Protein AF-A0A957MG42-F1 (afdb_monomer_lite)

Radius of gyration: 19.69 Å; chains: 1; bounding box: 49×53×46 Å

Structure (mmCIF, N/CA/C/O backbone):
data_AF-A0A957MG42-F1
#
_entry.id   AF-A0A957MG42-F1
#
loop_
_atom_site.group_PDB
_atom_site.id
_atom_site.type_symbol
_atom_site.label_atom_id
_atom_site.label_alt_id
_atom_site.label_comp_id
_atom_site.label_asym_id
_atom_site.label_entity_id
_atom_site.label_seq_id
_atom_site.pdbx_PDB_ins_code
_atom_site.Cartn_x
_atom_site.Cartn_y
_atom_site.Cartn_z
_atom_site.occupancy
_atom_site.B_iso_or_equiv
_atom_site.auth_seq_id
_atom_site.auth_comp_id
_atom_site.auth_asym_id
_atom_site.auth_atom_id
_atom_site.pdbx_PDB_model_num
ATOM 1 N N . MET A 1 1 ? -6.444 -13.506 5.941 1.00 91.12 1 MET A N 1
ATOM 2 C CA . MET A 1 1 ? -6.072 -12.390 6.843 1.00 91.12 1 MET A CA 1
ATOM 3 C C . MET A 1 1 ? -6.955 -11.175 6.599 1.00 91.12 1 MET A C 1
ATOM 5 O O . MET A 1 1 ? -7.732 -10.869 7.483 1.00 91.12 1 MET A O 1
ATOM 9 N N . LEU A 1 2 ? -6.914 -10.535 5.421 1.00 96.94 2 LEU A N 1
ATOM 10 C CA . LEU A 1 2 ? -7.717 -9.327 5.148 1.00 96.94 2 LEU A CA 1
ATOM 11 C C . LEU A 1 2 ? -9.227 -9.529 5.368 1.00 96.94 2 LEU A C 1
ATOM 13 O O . LEU A 1 2 ? -9.881 -8.689 5.972 1.00 96.94 2 LEU A O 1
ATOM 17 N N . GLU A 1 3 ? -9.773 -10.674 4.955 1.00 97.75 3 GLU A N 1
ATOM 18 C CA . GLU A 1 3 ? -11.179 -11.019 5.222 1.00 97.75 3 GLU A CA 1
ATOM 19 C C . GLU A 1 3 ? -11.508 -11.062 6.719 1.00 97.75 3 GLU A C 1
ATOM 21 O O . GLU A 1 3 ? -12.606 -10.681 7.111 1.00 97.75 3 GLU A O 1
ATOM 26 N N . ALA A 1 4 ? -10.562 -11.489 7.562 1.00 97.50 4 ALA A N 1
ATOM 27 C CA . ALA A 1 4 ? -10.762 -11.539 9.005 1.00 97.50 4 ALA A CA 1
ATOM 28 C C . ALA A 1 4 ? -10.854 -10.127 9.592 1.00 97.50 4 ALA A C 1
ATOM 30 O O . ALA A 1 4 ? -11.779 -9.870 10.351 1.00 97.50 4 ALA A O 1
ATOM 31 N N . PHE 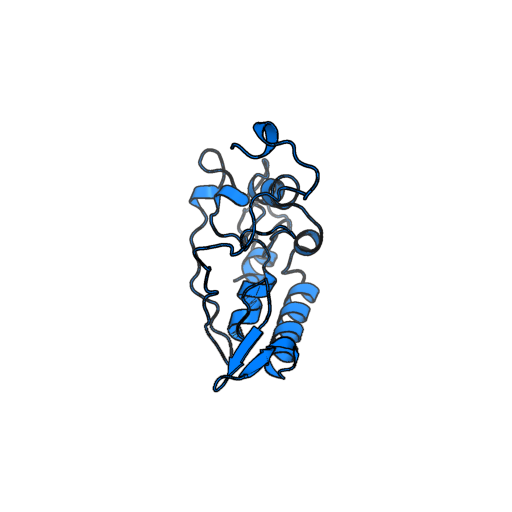A 1 5 ? -9.989 -9.195 9.167 1.00 97.88 5 PHE A N 1
ATOM 32 C CA . PHE A 1 5 ? -10.117 -7.789 9.565 1.00 97.88 5 PHE A CA 1
ATOM 33 C C . PHE A 1 5 ? -11.484 -7.218 9.193 1.00 97.88 5 PHE A C 1
ATOM 35 O O . PHE A 1 5 ? -12.094 -6.541 10.000 1.00 97.88 5 PHE A O 1
ATOM 42 N N . LYS A 1 6 ? -12.005 -7.562 8.011 1.00 97.50 6 LYS A N 1
ATOM 43 C CA . LYS A 1 6 ? -13.316 -7.082 7.558 1.00 97.50 6 LYS A CA 1
ATOM 44 C C . LYS A 1 6 ? -14.507 -7.665 8.333 1.00 97.50 6 LYS A C 1
ATOM 46 O O . LYS A 1 6 ? -15.573 -7.061 8.335 1.00 97.50 6 LYS A O 1
ATOM 51 N N . THR A 1 7 ? -14.393 -8.886 8.859 1.00 97.56 7 THR A N 1
ATOM 52 C CA . THR A 1 7 ? -15.571 -9.681 9.271 1.00 97.56 7 THR A CA 1
ATOM 53 C C . THR A 1 7 ? -15.577 -10.121 10.728 1.00 97.56 7 THR A C 1
ATOM 55 O O . THR A 1 7 ? -16.596 -10.639 11.180 1.00 97.56 7 THR A O 1
ATOM 58 N N . GLN A 1 8 ? -14.471 -9.955 11.454 1.00 98.06 8 GLN A N 1
ATOM 59 C CA . GLN A 1 8 ? -14.315 -10.494 12.808 1.00 98.06 8 GLN A CA 1
ATOM 60 C C . GLN A 1 8 ? -14.222 -9.426 13.901 1.00 98.06 8 GLN A C 1
ATOM 62 O O . GLN A 1 8 ? -13.948 -9.806 15.034 1.00 98.06 8 GLN A O 1
ATOM 67 N N . ASP A 1 9 ? -14.461 -8.147 13.583 1.00 97.88 9 ASP A N 1
ATOM 68 C CA . ASP A 1 9 ? -14.450 -7.040 14.558 1.00 97.88 9 ASP A CA 1
ATOM 69 C C . ASP A 1 9 ? -13.188 -7.067 15.452 1.00 97.88 9 ASP A C 1
ATOM 71 O O . ASP A 1 9 ? -13.275 -7.210 16.675 1.00 97.88 9 ASP A O 1
ATOM 75 N N . PRO A 1 10 ? -11.970 -7.050 14.866 1.00 96.75 10 PRO A N 1
ATOM 76 C CA . PRO A 1 10 ? -10.729 -7.093 15.638 1.00 96.75 10 PRO A CA 1
ATOM 77 C C . PRO A 1 10 ? -10.587 -5.929 16.628 1.00 96.75 10 PRO A C 1
ATOM 79 O O . PRO A 1 10 ? -9.867 -6.084 17.616 1.00 96.75 10 PRO A O 1
ATOM 82 N N . ASN A 1 11 ? -11.235 -4.783 16.380 1.00 97.19 11 ASN A N 1
ATOM 83 C CA . ASN A 1 11 ? -11.199 -3.645 17.298 1.00 97.19 11 ASN A CA 1
ATOM 84 C C . ASN A 1 11 ? -12.232 -3.763 18.444 1.00 97.19 11 ASN A C 1
ATOM 86 O O . ASN A 1 11 ? -12.095 -3.081 19.463 1.00 97.19 11 ASN A O 1
ATOM 90 N N . GLY A 1 12 ? -13.203 -4.675 18.323 1.00 97.88 12 GLY A N 1
ATOM 91 C CA . GLY A 1 12 ? -14.142 -5.070 19.370 1.00 97.88 12 GLY A CA 1
ATOM 92 C C . GLY A 1 12 ? -15.254 -4.059 19.642 1.00 97.88 12 GLY A C 1
ATOM 93 O O . GLY A 1 12 ? -15.827 -4.071 20.738 1.00 97.88 12 GLY A O 1
ATOM 94 N N . ASN A 1 13 ? -15.536 -3.153 18.703 1.00 97.50 13 ASN A N 1
ATOM 95 C CA . ASN A 1 13 ? -16.520 -2.087 18.881 1.00 97.50 13 ASN A CA 1
ATOM 96 C C . ASN A 1 13 ? -17.927 -2.458 18.366 1.00 97.50 13 ASN A C 1
ATOM 98 O O . ASN A 1 13 ? -18.877 -1.691 18.561 1.00 97.50 13 ASN A O 1
ATOM 102 N N . GLY A 1 14 ? -18.085 -3.636 17.752 1.00 97.38 14 GLY A N 1
ATOM 103 C CA . GLY A 1 14 ? -19.350 -4.148 17.227 1.00 97.38 14 GLY A CA 1
ATOM 104 C C . GLY A 1 14 ? -19.817 -3.498 15.920 1.00 97.38 14 GLY A C 1
ATOM 105 O O . GLY A 1 14 ? -20.966 -3.709 15.517 1.00 97.38 14 GLY A O 1
ATOM 106 N N . GLN A 1 15 ? -18.973 -2.700 15.268 1.00 97.44 15 GLN A N 1
ATOM 107 C CA . GLN A 1 15 ? -19.214 -2.069 13.972 1.00 97.44 15 GLN A CA 1
ATOM 108 C C . GLN A 1 15 ? -18.331 -2.725 12.906 1.00 97.44 15 GLN A C 1
ATOM 110 O O . GLN A 1 15 ? -17.323 -3.342 13.206 1.00 97.44 15 GLN A O 1
ATOM 115 N N . ALA A 1 16 ? -18.735 -2.618 11.641 1.00 97.19 16 ALA A N 1
ATOM 116 C CA . ALA A 1 16 ? -17.915 -3.053 10.511 1.00 97.19 16 ALA A CA 1
ATOM 117 C C . ALA A 1 16 ? -17.185 -1.836 9.923 1.00 97.19 16 ALA A C 1
ATOM 119 O O . ALA A 1 16 ? -17.512 -1.389 8.818 1.00 97.19 16 ALA A O 1
ATOM 120 N N . ASP A 1 17 ? -16.285 -1.245 10.707 1.00 97.75 17 ASP A N 1
ATOM 121 C CA . ASP A 1 17 ? -15.554 -0.013 10.383 1.00 97.75 17 ASP A CA 1
ATOM 122 C C . ASP A 1 17 ? -14.077 -0.248 10.028 1.00 97.75 17 ASP A C 1
ATOM 124 O O . ASP A 1 17 ? -13.370 0.693 9.653 1.00 97.75 17 ASP A O 1
ATOM 128 N N . GLU A 1 18 ? -13.620 -1.500 10.063 1.00 98.44 18 GLU A N 1
ATOM 129 C CA . GLU A 1 18 ? -12.259 -1.856 9.701 1.00 98.44 18 GLU A CA 1
ATOM 130 C C . GLU A 1 18 ? -11.939 -1.583 8.231 1.00 98.44 18 GLU A C 1
ATOM 132 O O . GLU A 1 18 ? -12.705 -1.865 7.303 1.00 98.44 18 GLU A O 1
ATOM 137 N N . VAL A 1 19 ? -10.709 -1.119 8.024 1.00 98.62 19 VAL A N 1
ATOM 138 C CA . VAL A 1 19 ? -10.072 -0.913 6.729 1.00 98.62 19 VAL A CA 1
ATOM 139 C C . VAL A 1 19 ? -9.005 -2.000 6.553 1.00 98.62 19 VAL A C 1
ATOM 141 O O . VAL A 1 19 ? -7.901 -1.861 7.086 1.00 98.62 19 VAL A O 1
ATOM 144 N N . PRO A 1 20 ? -9.283 -3.102 5.822 1.00 98.56 20 PRO A N 1
ATOM 145 C CA . PRO A 1 20 ? -8.398 -4.266 5.845 1.00 98.56 20 PRO A CA 1
ATOM 146 C C . PRO A 1 20 ? -7.016 -4.005 5.243 1.00 98.56 20 PRO A C 1
ATOM 148 O O . PRO A 1 20 ? -6.022 -4.443 5.814 1.00 98.56 20 PRO A O 1
ATOM 151 N N . LEU A 1 21 ? -6.943 -3.300 4.109 1.00 98.56 21 LEU A N 1
ATOM 152 C CA . LEU A 1 21 ? -5.696 -2.884 3.468 1.00 98.56 21 LEU A CA 1
ATOM 153 C C . LEU A 1 21 ? -5.829 -1.464 2.915 1.00 98.56 21 LEU A C 1
ATOM 155 O O . LEU A 1 21 ? -6.715 -1.202 2.103 1.00 98.56 21 LEU A O 1
ATOM 159 N N . SER A 1 22 ? -4.915 -0.571 3.293 1.00 98.12 22 SER A N 1
ATOM 160 C CA . SER A 1 22 ? -4.825 0.781 2.727 1.00 98.12 22 SER A CA 1
ATOM 161 C C . SER A 1 22 ? -3.381 1.182 2.396 1.00 98.12 22 SER A C 1
ATOM 163 O O . SER A 1 22 ? -2.415 0.462 2.669 1.00 98.12 22 SER A O 1
ATOM 165 N N . GLY A 1 23 ? -3.257 2.331 1.743 1.00 97.00 23 GLY A N 1
ATOM 166 C CA . GLY A 1 23 ? -2.022 2.946 1.290 1.00 97.00 23 GLY A CA 1
ATOM 167 C C . GLY A 1 23 ? -2.274 4.369 0.799 1.00 97.00 23 GLY A C 1
ATOM 168 O O . GLY A 1 23 ? -3.266 5.002 1.163 1.00 97.00 23 GLY A O 1
ATOM 169 N N . SER A 1 24 ? -1.391 4.883 -0.051 1.00 95.81 24 SER A N 1
ATOM 170 C CA . SER A 1 24 ? -1.561 6.197 -0.679 1.00 95.81 24 SER A CA 1
ATOM 171 C C . SER A 1 24 ? -0.944 6.233 -2.077 1.00 95.81 24 SER A C 1
ATOM 173 O O . SER A 1 24 ? -0.262 5.292 -2.487 1.00 95.81 24 SER A O 1
ATOM 175 N N . ILE A 1 25 ? -1.162 7.328 -2.805 1.00 93.81 25 ILE A N 1
ATOM 176 C CA . ILE A 1 25 ? -0.622 7.511 -4.163 1.00 93.81 25 ILE A CA 1
ATOM 177 C C . ILE A 1 25 ? 0.834 7.987 -4.188 1.00 93.81 25 ILE A C 1
ATOM 179 O O . ILE A 1 25 ? 1.441 8.051 -5.260 1.00 93.81 25 ILE A O 1
ATOM 183 N N . GLU A 1 26 ? 1.386 8.345 -3.030 1.00 90.44 26 GLU A N 1
ATOM 184 C CA . GLU A 1 26 ? 2.718 8.928 -2.930 1.00 90.44 26 GLU A CA 1
ATOM 185 C C . GLU A 1 26 ? 3.824 7.928 -3.278 1.00 90.44 26 GLU A C 1
ATOM 187 O O . GLU A 1 26 ? 3.635 6.713 -3.382 1.00 90.44 26 GLU A O 1
ATOM 192 N N . GLU A 1 27 ? 5.018 8.473 -3.485 1.00 76.88 27 GLU A N 1
ATOM 193 C CA . GLU A 1 27 ? 6.243 7.683 -3.532 1.00 76.88 27 GLU A CA 1
ATOM 194 C C . GLU A 1 27 ? 6.544 7.151 -2.103 1.00 76.88 27 GLU A C 1
ATOM 196 O O . GLU A 1 27 ? 5.747 7.364 -1.204 1.00 76.88 27 GLU A O 1
ATOM 201 N N . TYR A 1 28 ? 7.625 6.404 -1.846 1.00 72.00 28 TYR A N 1
ATOM 202 C CA . TYR A 1 28 ? 7.922 5.734 -0.542 1.00 72.00 28 TYR A CA 1
ATOM 203 C C . TYR A 1 28 ? 7.332 4.324 -0.315 1.00 72.00 28 TYR A C 1
ATOM 205 O O . TYR A 1 28 ? 7.329 3.830 0.815 1.00 72.00 28 TYR A O 1
ATOM 213 N N . GLY A 1 29 ? 6.890 3.624 -1.368 1.00 80.81 29 GLY A N 1
ATOM 214 C CA . GLY A 1 29 ? 6.442 2.224 -1.247 1.00 80.81 29 GLY A CA 1
ATOM 215 C C . GLY A 1 29 ? 5.126 2.070 -0.480 1.00 80.81 29 GLY A C 1
ATOM 216 O O . GLY A 1 29 ? 4.868 1.037 0.130 1.00 80.81 29 GLY A O 1
ATOM 217 N N . VAL A 1 30 ? 4.309 3.122 -0.497 1.00 90.75 30 VAL A N 1
ATOM 218 C CA . VAL A 1 30 ? 3.004 3.212 0.173 1.00 90.75 30 VAL A CA 1
ATOM 219 C C . VAL A 1 30 ? 1.840 2.797 -0.728 1.00 90.75 30 VAL A C 1
ATOM 221 O O . VAL A 1 30 ? 0.686 2.827 -0.309 1.00 90.75 30 VAL A O 1
ATOM 224 N N . ARG A 1 31 ? 2.128 2.390 -1.969 1.00 92.88 31 ARG A N 1
ATOM 225 C CA . ARG A 1 31 ? 1.147 1.844 -2.907 1.00 92.88 31 ARG A CA 1
ATOM 226 C C . ARG A 1 31 ? 0.997 0.335 -2.672 1.00 92.88 31 ARG A C 1
ATOM 228 O O . ARG A 1 31 ? 1.955 -0.410 -2.894 1.00 92.88 31 ARG A O 1
ATOM 235 N N . PRO A 1 32 ? -0.193 -0.159 -2.283 1.00 94.06 32 PRO A N 1
ATOM 236 C CA . PRO A 1 32 ? -0.376 -1.569 -1.925 1.00 94.06 32 PRO A CA 1
ATOM 237 C C . PRO A 1 32 ? -0.239 -2.511 -3.127 1.00 94.06 32 PRO A C 1
ATOM 239 O O . PRO A 1 32 ? 0.098 -3.684 -2.968 1.00 94.06 32 PRO A O 1
ATOM 242 N N . LEU A 1 33 ? -0.462 -1.999 -4.342 1.00 93.31 33 LEU A N 1
ATOM 243 C CA . LEU A 1 33 ? -0.465 -2.789 -5.572 1.00 93.31 33 LEU A CA 1
ATOM 244 C C . LEU A 1 33 ? 0.864 -3.494 -5.804 1.00 93.31 33 LEU A C 1
ATOM 246 O O . LEU A 1 33 ? 0.865 -4.669 -6.144 1.00 93.31 33 LEU A O 1
ATOM 250 N N . SER A 1 34 ? 1.988 -2.818 -5.584 1.00 91.81 34 SER A N 1
ATOM 251 C CA . SER A 1 34 ? 3.295 -3.411 -5.860 1.00 91.81 34 SER A CA 1
ATOM 252 C C . SER A 1 34 ? 3.602 -4.592 -4.944 1.00 91.81 34 SER A C 1
ATOM 254 O O . SER A 1 34 ? 4.121 -5.601 -5.415 1.00 91.81 34 SER A O 1
ATOM 256 N N . PHE A 1 35 ? 3.200 -4.535 -3.672 1.00 93.81 35 PHE A N 1
ATOM 257 C CA . PHE A 1 35 ? 3.309 -5.683 -2.769 1.00 93.81 35 PHE A CA 1
ATOM 258 C C . PHE A 1 35 ? 2.465 -6.873 -3.254 1.00 93.81 35 PHE A C 1
ATOM 260 O O . PHE A 1 35 ? 2.956 -7.998 -3.296 1.00 93.81 35 PHE A O 1
ATOM 267 N N . LEU A 1 36 ? 1.220 -6.624 -3.675 1.00 95.31 36 LEU A N 1
ATOM 268 C CA . LEU A 1 36 ? 0.309 -7.670 -4.155 1.00 95.31 36 LEU A CA 1
ATOM 269 C C . LEU A 1 36 ? 0.766 -8.274 -5.492 1.00 95.31 36 LEU A C 1
ATOM 271 O O . LEU A 1 36 ? 0.759 -9.493 -5.660 1.00 95.31 36 LEU A O 1
ATOM 275 N N . MET A 1 37 ? 1.208 -7.433 -6.429 1.00 95.62 37 MET A N 1
ATOM 276 C CA . MET A 1 37 ? 1.684 -7.861 -7.746 1.00 95.62 37 MET A CA 1
ATOM 277 C C . MET A 1 37 ? 2.918 -8.757 -7.650 1.00 95.62 37 MET A C 1
ATOM 279 O O . MET A 1 37 ? 3.040 -9.684 -8.445 1.00 95.62 37 MET A O 1
ATOM 283 N N . ASN A 1 38 ? 3.780 -8.552 -6.649 1.00 94.75 38 ASN A N 1
ATOM 284 C CA . ASN A 1 38 ? 5.006 -9.332 -6.454 1.00 94.75 38 ASN A CA 1
ATOM 285 C C . ASN A 1 38 ? 4.796 -10.826 -6.133 1.00 94.75 38 ASN A C 1
ATOM 287 O O . ASN A 1 38 ? 5.761 -11.591 -6.204 1.00 94.75 38 ASN A O 1
ATOM 291 N N . GLY A 1 39 ? 3.563 -11.262 -5.847 1.00 95.25 39 GLY A N 1
ATOM 292 C CA . GLY A 1 39 ? 3.202 -12.687 -5.817 1.00 95.25 39 GLY A CA 1
ATOM 293 C C . GLY A 1 39 ? 3.016 -13.319 -7.211 1.00 95.25 39 GLY A C 1
ATOM 294 O O . GLY A 1 39 ? 2.994 -14.542 -7.353 1.00 95.25 39 GLY A O 1
ATOM 295 N N . PHE A 1 40 ? 2.896 -12.498 -8.255 1.00 96.12 40 PHE A N 1
ATOM 296 C CA . PHE A 1 40 ? 2.599 -12.922 -9.626 1.00 96.12 40 PHE A CA 1
ATOM 297 C C . PHE A 1 40 ? 3.717 -12.543 -10.600 1.00 96.12 40 PHE A C 1
ATOM 299 O O . PHE A 1 40 ? 4.197 -13.390 -11.346 1.00 96.12 40 PHE A O 1
ATOM 306 N N . ALA A 1 41 ? 4.146 -11.282 -10.581 1.00 94.19 41 ALA A N 1
ATOM 307 C CA . ALA A 1 41 ? 5.196 -10.741 -11.434 1.00 94.19 41 ALA A CA 1
ATOM 308 C C . ALA A 1 41 ? 5.973 -9.653 -10.684 1.00 94.19 41 ALA A C 1
ATOM 310 O O . ALA A 1 41 ? 5.413 -8.935 -9.858 1.00 94.19 41 ALA A O 1
ATOM 311 N N . TYR A 1 42 ? 7.265 -9.512 -10.979 1.00 92.94 42 TYR A N 1
ATOM 312 C CA . TYR A 1 42 ? 8.103 -8.513 -10.316 1.00 92.94 42 TYR A CA 1
ATOM 313 C C . TYR A 1 42 ? 7.544 -7.093 -10.509 1.00 92.94 42 TYR A C 1
ATOM 315 O O . TYR A 1 42 ? 7.364 -6.645 -11.638 1.00 92.94 42 TYR A O 1
ATOM 323 N N . SER A 1 43 ? 7.297 -6.377 -9.413 1.00 91.81 43 SER A N 1
ATOM 324 C CA . SER A 1 43 ? 6.822 -4.993 -9.406 1.00 91.81 43 SER A CA 1
ATOM 325 C C . SER A 1 43 ? 7.721 -4.132 -8.523 1.00 91.81 43 SER A C 1
ATOM 327 O O . SER A 1 43 ? 7.854 -4.355 -7.315 1.00 91.81 43 SER A O 1
ATOM 329 N N . ASP A 1 44 ? 8.336 -3.121 -9.131 1.00 88.44 44 ASP A N 1
ATOM 330 C CA . ASP A 1 44 ? 9.218 -2.154 -8.469 1.00 88.44 44 ASP A CA 1
ATOM 331 C C . ASP A 1 44 ? 8.505 -0.849 -8.089 1.00 88.44 44 ASP A C 1
ATOM 333 O O . ASP A 1 44 ? 9.152 0.072 -7.592 1.00 88.44 44 ASP A O 1
ATOM 337 N N . ASP A 1 45 ? 7.192 -0.767 -8.333 1.00 87.25 45 ASP A N 1
ATOM 338 C CA . ASP A 1 45 ? 6.360 0.412 -8.074 1.00 87.25 45 ASP A CA 1
ATOM 339 C C . ASP A 1 45 ? 6.776 1.674 -8.851 1.00 87.25 45 ASP A C 1
ATOM 341 O O . ASP A 1 45 ? 6.407 2.791 -8.479 1.00 87.25 45 ASP A O 1
ATOM 345 N N . ARG A 1 46 ? 7.603 1.521 -9.895 1.00 85.44 46 ARG A N 1
ATOM 346 C CA . ARG A 1 46 ? 8.256 2.645 -10.581 1.00 85.44 46 ARG A CA 1
ATOM 347 C C . ARG A 1 46 ? 8.287 2.471 -12.088 1.00 85.44 46 ARG A C 1
ATOM 349 O O . ARG A 1 46 ? 7.698 3.270 -12.808 1.00 85.44 46 ARG A O 1
ATOM 356 N N . THR A 1 47 ? 9.026 1.474 -12.568 1.00 88.44 47 THR A N 1
ATOM 357 C CA . THR A 1 47 ? 9.340 1.327 -13.994 1.00 88.44 47 THR A CA 1
ATOM 358 C C . THR A 1 47 ? 8.622 0.148 -14.626 1.00 88.44 47 THR A C 1
ATOM 360 O O . THR A 1 47 ? 8.329 0.191 -15.819 1.00 88.44 47 THR A O 1
ATOM 363 N N . TYR A 1 48 ? 8.333 -0.897 -13.843 1.00 90.94 48 TYR A N 1
ATOM 364 C CA . TYR A 1 48 ? 7.792 -2.163 -14.339 1.00 90.94 48 TYR A CA 1
ATOM 365 C C . TYR A 1 48 ? 8.653 -2.772 -15.462 1.00 90.94 48 TYR A C 1
ATOM 367 O O . TYR A 1 48 ? 8.143 -3.434 -16.375 1.00 90.94 48 TYR A O 1
ATOM 375 N N . LEU A 1 49 ? 9.965 -2.517 -15.410 1.00 92.19 49 LEU A N 1
ATOM 376 C CA . LEU A 1 49 ? 10.954 -3.034 -16.347 1.00 92.19 49 LEU A CA 1
ATOM 377 C C . LEU A 1 49 ? 11.729 -4.195 -15.728 1.00 92.19 49 LEU A C 1
ATOM 379 O O . LEU A 1 49 ? 12.047 -4.200 -14.541 1.00 92.19 49 LEU A O 1
ATOM 383 N N . ILE A 1 50 ? 12.071 -5.158 -16.574 1.00 90.81 50 ILE A N 1
ATOM 384 C CA . ILE A 1 50 ? 12.932 -6.294 -16.248 1.00 90.81 50 ILE A CA 1
ATOM 385 C C . ILE A 1 50 ? 14.007 -6.444 -17.319 1.00 90.81 50 ILE A C 1
ATOM 387 O O . ILE A 1 50 ? 13.830 -6.038 -18.470 1.00 90.81 50 ILE A O 1
ATOM 391 N N . LEU A 1 51 ? 15.140 -7.026 -16.933 1.00 90.62 51 LEU A N 1
ATOM 392 C CA . LEU A 1 51 ? 16.228 -7.347 -17.845 1.00 90.62 51 LEU A CA 1
ATOM 393 C C . LEU A 1 51 ? 16.258 -8.858 -18.070 1.00 90.62 51 LEU A C 1
ATOM 395 O O . LEU A 1 51 ? 16.615 -9.609 -17.167 1.00 90.62 51 LEU A O 1
ATOM 399 N N . ASN A 1 52 ? 15.931 -9.280 -19.288 1.00 87.75 52 ASN A N 1
ATOM 400 C CA . ASN A 1 52 ? 15.944 -10.679 -19.705 1.00 87.75 52 ASN A CA 1
ATOM 401 C C . ASN A 1 52 ? 17.030 -10.860 -20.768 1.00 87.75 52 ASN A C 1
ATOM 403 O O . ASN A 1 52 ? 16.934 -10.288 -21.854 1.00 87.75 52 ASN A O 1
ATOM 407 N N . ASP A 1 53 ? 18.086 -11.611 -20.451 1.00 90.69 53 ASP A N 1
ATOM 408 C CA . ASP A 1 53 ? 19.191 -11.923 -21.374 1.00 90.69 53 ASP A CA 1
ATOM 409 C C . ASP A 1 53 ? 19.790 -10.688 -22.077 1.00 90.69 53 ASP A C 1
ATOM 411 O O . ASP A 1 53 ? 20.032 -10.667 -23.286 1.00 90.69 53 ASP A O 1
ATOM 415 N N . GLY A 1 54 ? 19.996 -9.609 -21.314 1.00 93.94 54 GLY A N 1
ATOM 416 C CA . GLY A 1 54 ? 20.553 -8.354 -21.826 1.00 93.94 54 GLY A CA 1
ATOM 417 C C . GLY A 1 54 ? 19.572 -7.499 -22.636 1.00 93.94 54 GLY A C 1
ATOM 418 O O . GLY A 1 54 ? 19.972 -6.470 -23.179 1.00 93.94 54 GLY A O 1
ATOM 419 N N . LYS A 1 55 ? 18.293 -7.885 -22.709 1.00 95.44 55 LYS A N 1
ATOM 420 C CA . LYS A 1 55 ? 17.223 -7.096 -23.327 1.00 95.44 55 LYS A CA 1
ATOM 421 C C . LYS A 1 55 ? 16.265 -6.574 -22.269 1.00 95.44 55 LYS A C 1
ATOM 423 O O . LYS A 1 55 ? 15.803 -7.317 -21.407 1.00 95.44 55 LYS A O 1
ATOM 428 N N . VAL A 1 56 ? 15.968 -5.283 -22.356 1.00 94.81 56 VAL A N 1
ATOM 429 C CA . VAL A 1 56 ? 14.933 -4.657 -21.534 1.00 94.81 56 VAL A CA 1
ATOM 430 C C . VAL A 1 56 ? 13.570 -5.122 -22.032 1.00 94.81 56 VAL A C 1
ATOM 432 O O . VAL A 1 56 ? 13.290 -5.080 -23.230 1.00 94.81 56 VAL A O 1
ATOM 435 N N . ASP A 1 57 ? 12.736 -5.552 -21.100 1.00 94.62 57 ASP A N 1
ATOM 436 C CA . ASP A 1 57 ? 11.348 -5.942 -21.311 1.00 94.62 57 ASP A CA 1
ATOM 437 C C . ASP A 1 57 ? 10.491 -5.333 -20.192 1.00 94.62 57 ASP A C 1
ATOM 439 O O . ASP A 1 57 ? 11.012 -4.770 -19.228 1.00 94.62 57 ASP A O 1
ATOM 443 N N . THR A 1 58 ? 9.172 -5.427 -20.310 1.00 94.88 58 THR A N 1
ATOM 444 C CA . THR A 1 58 ? 8.235 -4.968 -19.283 1.00 94.88 58 THR A CA 1
ATOM 445 C C . THR A 1 58 ? 7.435 -6.130 -18.724 1.00 94.88 58 THR A C 1
ATOM 447 O O . THR A 1 58 ? 6.992 -7.008 -19.462 1.00 94.88 58 THR A O 1
ATOM 450 N N . VAL A 1 59 ? 7.205 -6.125 -17.411 1.00 93.88 59 VAL A N 1
ATOM 451 C CA . VAL A 1 59 ? 6.310 -7.103 -16.776 1.00 93.88 59 VAL A CA 1
ATOM 452 C C . VAL A 1 59 ? 4.852 -6.878 -17.165 1.00 93.88 59 VAL A C 1
ATOM 454 O O . VAL A 1 59 ? 4.081 -7.828 -17.202 1.00 93.88 59 VAL A O 1
ATOM 457 N N . ALA A 1 60 ? 4.475 -5.653 -17.542 1.00 94.31 60 ALA A N 1
ATOM 458 C CA . ALA A 1 60 ? 3.089 -5.290 -17.832 1.00 94.31 60 ALA A CA 1
ATOM 459 C C . ALA A 1 60 ? 2.508 -5.984 -19.080 1.00 94.31 60 ALA A C 1
ATOM 461 O O . ALA A 1 60 ? 1.293 -5.995 -19.268 1.00 94.31 60 ALA A O 1
ATOM 462 N N . ASN A 1 61 ? 3.355 -6.567 -19.938 1.00 94.69 61 ASN A N 1
ATOM 463 C CA . ASN A 1 61 ? 2.932 -7.312 -21.129 1.00 94.69 61 ASN A CA 1
ATOM 464 C C . ASN A 1 61 ? 2.817 -8.834 -20.895 1.00 94.69 61 ASN A C 1
ATOM 466 O O . ASN A 1 61 ? 2.561 -9.575 -21.847 1.00 94.69 61 ASN A O 1
ATOM 470 N N . LYS A 1 62 ? 3.034 -9.305 -19.661 1.00 94.62 62 LYS A N 1
ATOM 471 C CA . LYS A 1 62 ? 3.079 -10.730 -19.320 1.00 94.62 62 LYS A CA 1
ATOM 472 C C . LYS A 1 62 ? 1.714 -11.253 -18.850 1.00 94.62 62 LYS A C 1
ATOM 474 O O . LYS A 1 62 ? 0.966 -10.500 -18.222 1.00 94.62 62 LYS A O 1
ATOM 479 N N . PRO A 1 63 ? 1.359 -12.521 -19.130 1.00 96.62 63 PRO A N 1
ATOM 480 C CA . PRO A 1 63 ? 0.125 -13.129 -18.622 1.00 96.62 63 PRO A CA 1
ATOM 481 C C . PRO A 1 63 ? -0.016 -13.035 -17.097 1.00 96.62 63 PRO A C 1
ATOM 483 O O . PRO A 1 63 ? -1.088 -12.700 -16.600 1.00 96.62 63 PRO A O 1
ATOM 486 N N . GLU A 1 64 ? 1.081 -13.222 -16.369 1.00 95.75 64 GLU A N 1
ATOM 487 C CA . GLU A 1 64 ? 1.149 -13.178 -14.908 1.00 95.75 64 GLU A CA 1
ATOM 488 C C . GLU A 1 64 ? 0.772 -11.791 -14.366 1.00 95.75 64 GLU A C 1
ATOM 490 O O . GLU A 1 64 ? 0.167 -11.669 -13.302 1.00 95.75 64 GLU A O 1
ATOM 495 N N . TRP A 1 65 ? 1.047 -10.725 -15.126 1.00 96.00 65 TRP A N 1
ATOM 496 C CA . TRP A 1 65 ? 0.601 -9.377 -14.772 1.00 96.00 65 TRP A CA 1
ATOM 497 C C . TRP A 1 65 ? -0.922 -9.250 -14.828 1.00 96.00 65 TRP A C 1
ATOM 499 O O . TRP A 1 65 ? -1.543 -8.657 -13.948 1.00 96.00 65 TRP A O 1
ATOM 509 N N . LYS A 1 66 ? -1.555 -9.848 -15.842 1.00 97.06 66 LYS A N 1
ATOM 510 C CA . LYS A 1 66 ? -3.018 -9.880 -15.947 1.00 97.06 66 LYS A CA 1
ATOM 511 C C . LYS A 1 66 ? -3.643 -10.692 -14.808 1.00 97.06 66 LYS A C 1
ATOM 513 O O . LYS A 1 66 ? -4.676 -10.281 -14.286 1.00 97.06 66 LYS A O 1
ATOM 518 N N . GLU A 1 67 ? -3.032 -11.811 -14.426 1.00 97.38 67 GLU A N 1
ATOM 519 C CA . GLU A 1 67 ? -3.474 -12.631 -13.289 1.00 97.38 67 GLU A CA 1
ATOM 520 C C . GLU A 1 67 ? -3.399 -11.857 -11.971 1.00 97.38 67 GLU A C 1
ATOM 522 O O . GLU A 1 67 ? -4.381 -11.817 -11.230 1.00 97.38 67 GLU A O 1
ATOM 527 N N . GLY A 1 68 ? -2.282 -11.168 -11.719 1.00 97.06 68 GLY A N 1
ATOM 528 C CA . GLY A 1 68 ? -2.131 -10.321 -10.536 1.00 97.06 68 GLY A CA 1
ATOM 529 C C . GLY A 1 68 ? -3.178 -9.208 -10.476 1.00 97.06 68 GLY A C 1
ATOM 530 O O . GLY A 1 68 ? -3.800 -8.997 -9.437 1.00 97.06 68 GLY A O 1
ATOM 531 N N . LEU A 1 69 ? -3.458 -8.543 -11.603 1.00 97.44 69 LEU A N 1
ATOM 532 C CA . LEU A 1 69 ? -4.517 -7.532 -11.668 1.00 97.44 69 LEU A CA 1
ATOM 533 C C . LEU A 1 69 ? -5.914 -8.114 -11.415 1.00 97.44 69 LEU A C 1
ATOM 535 O O . LEU A 1 69 ? -6.722 -7.460 -10.758 1.00 97.44 69 LEU A O 1
ATOM 539 N N . ALA A 1 70 ? -6.208 -9.319 -11.911 1.00 98.19 70 ALA A N 1
ATOM 540 C CA . ALA A 1 70 ? -7.478 -9.992 -11.638 1.00 98.19 70 ALA A CA 1
ATOM 541 C C . ALA A 1 70 ? -7.632 -10.303 -10.141 1.00 98.19 70 ALA A C 1
ATOM 543 O O . ALA A 1 70 ? -8.657 -9.973 -9.554 1.00 98.19 70 ALA A O 1
ATOM 544 N N . TYR A 1 71 ? -6.580 -10.813 -9.498 1.00 97.56 71 TYR A N 1
ATOM 545 C CA . TYR A 1 71 ? -6.571 -11.042 -8.053 1.00 97.56 71 TYR A CA 1
ATOM 546 C C . TYR A 1 71 ? -6.780 -9.747 -7.249 1.00 97.56 71 TYR A C 1
ATOM 548 O O . TYR A 1 71 ? -7.595 -9.701 -6.331 1.00 97.56 71 TYR A O 1
ATOM 556 N N . ILE A 1 72 ? -6.091 -8.661 -7.612 1.00 97.69 72 ILE A N 1
ATOM 557 C CA . ILE A 1 72 ? -6.265 -7.356 -6.951 1.00 97.69 72 ILE A CA 1
ATOM 558 C C . ILE A 1 72 ? -7.688 -6.823 -7.154 1.00 97.69 72 ILE A C 1
ATOM 560 O O . ILE A 1 72 ? -8.258 -6.233 -6.235 1.00 97.69 72 ILE A O 1
ATOM 564 N N . LYS A 1 73 ? -8.281 -7.044 -8.333 1.00 98.25 73 LYS A N 1
ATOM 565 C CA . LYS A 1 73 ? -9.673 -6.683 -8.611 1.00 98.25 73 LYS A CA 1
ATOM 566 C C . LYS A 1 73 ? -10.644 -7.448 -7.714 1.00 98.25 73 LYS A C 1
ATOM 568 O O . LYS A 1 73 ? -11.550 -6.818 -7.179 1.00 98.25 73 LYS A O 1
ATOM 573 N N . ASP A 1 74 ? -10.426 -8.742 -7.495 1.00 98.31 74 ASP A N 1
ATOM 574 C CA . ASP A 1 74 ? -11.256 -9.545 -6.590 1.00 98.31 74 ASP A CA 1
ATOM 575 C C . ASP A 1 74 ? -11.165 -9.031 -5.143 1.00 98.31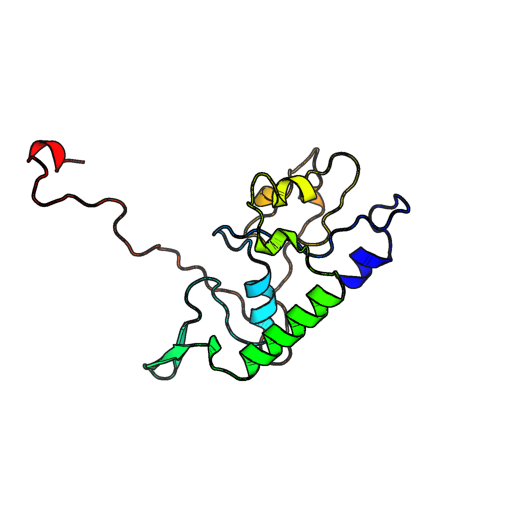 74 ASP A C 1
ATOM 577 O O . ASP A 1 74 ? -12.185 -8.889 -4.469 1.00 98.31 74 ASP A O 1
ATOM 581 N N . LEU A 1 75 ? -9.965 -8.661 -4.673 1.00 98.38 75 LEU A N 1
ATOM 582 C CA . LEU A 1 75 ? -9.788 -8.038 -3.353 1.00 98.38 75 LEU A CA 1
ATOM 583 C C . LEU A 1 75 ? -10.513 -6.688 -3.245 1.00 98.38 75 LEU A C 1
ATOM 585 O O . LEU A 1 75 ? -11.118 -6.382 -2.214 1.00 98.38 75 LEU A O 1
ATOM 589 N N . TYR A 1 76 ? -10.450 -5.874 -4.298 1.00 98.38 76 TYR A N 1
ATOM 590 C CA . TYR A 1 76 ? -11.155 -4.597 -4.356 1.00 98.38 76 TYR A CA 1
ATOM 591 C C . TYR A 1 76 ? -12.677 -4.793 -4.329 1.00 98.38 76 TYR A C 1
ATOM 593 O O . TYR A 1 76 ? -13.362 -4.152 -3.535 1.00 98.38 76 TYR A O 1
ATOM 601 N N . ASP A 1 77 ? -13.203 -5.720 -5.132 1.00 98.50 77 ASP A N 1
ATOM 602 C CA . ASP A 1 77 ? -14.637 -6.025 -5.201 1.00 98.50 77 ASP A CA 1
ATOM 603 C C . ASP A 1 77 ? -15.172 -6.623 -3.896 1.00 98.50 77 ASP A C 1
ATOM 605 O O . ASP A 1 77 ? -16.302 -6.341 -3.498 1.00 98.50 77 ASP A O 1
ATOM 609 N N . ALA A 1 78 ? -14.343 -7.392 -3.186 1.00 98.19 78 ALA A N 1
ATOM 610 C CA . ALA A 1 78 ? -14.638 -7.883 -1.844 1.00 98.19 78 ALA A CA 1
ATOM 611 C C . ALA A 1 78 ? -14.575 -6.780 -0.764 1.00 98.19 78 ALA A C 1
ATOM 613 O O . ALA A 1 78 ? -14.849 -7.037 0.412 1.00 98.19 78 ALA A O 1
ATOM 614 N N . GLY A 1 79 ? -14.210 -5.545 -1.130 1.00 98.06 79 GLY A N 1
ATOM 615 C CA . GLY A 1 79 ? -14.059 -4.422 -0.208 1.00 98.06 79 GLY A CA 1
ATOM 616 C C . GLY A 1 79 ? -12.945 -4.647 0.813 1.00 98.06 79 GLY A C 1
ATOM 617 O O . GLY A 1 79 ? -13.107 -4.266 1.974 1.00 98.06 79 GLY A O 1
ATOM 618 N N . LEU A 1 80 ? -11.872 -5.331 0.403 1.00 98.62 80 LEU A N 1
ATOM 619 C CA . LEU A 1 80 ? -10.677 -5.590 1.211 1.00 98.62 80 LEU A CA 1
ATOM 620 C C . LEU A 1 80 ? -9.582 -4.545 0.982 1.00 98.62 80 LEU A C 1
ATOM 622 O O . LEU A 1 80 ? -8.665 -4.445 1.791 1.00 98.62 80 LEU A O 1
ATOM 626 N N . ILE A 1 81 ? -9.671 -3.776 -0.103 1.00 98.62 81 ILE A N 1
ATOM 627 C CA . ILE A 1 81 ? -8.768 -2.662 -0.395 1.00 98.62 81 ILE A CA 1
ATOM 628 C C . ILE A 1 81 ? -9.548 -1.365 -0.230 1.00 98.62 81 ILE A C 1
ATOM 630 O O . ILE A 1 81 ? -10.597 -1.186 -0.848 1.00 98.62 81 ILE A O 1
ATOM 634 N N . ASP A 1 82 ? -9.010 -0.459 0.576 1.00 98.25 82 ASP A N 1
ATOM 635 C CA . ASP A 1 82 ? -9.501 0.905 0.711 1.00 98.25 82 ASP A CA 1
ATOM 636 C C . ASP A 1 82 ? -9.540 1.615 -0.657 1.00 98.25 82 ASP A C 1
ATOM 638 O O . ASP A 1 82 ? -8.489 1.782 -1.288 1.00 98.25 82 ASP A O 1
ATOM 642 N N . PRO A 1 83 ? -10.708 2.088 -1.132 1.00 97.31 83 PRO A N 1
ATOM 643 C CA . PRO A 1 83 ? -10.788 2.907 -2.341 1.00 97.31 83 PRO A CA 1
ATOM 644 C C . PRO A 1 83 ? -9.929 4.178 -2.267 1.00 97.31 83 PRO A C 1
ATOM 646 O O . PRO A 1 83 ? -9.422 4.644 -3.292 1.00 97.31 83 PRO A O 1
ATOM 649 N N . GLY A 1 84 ? -9.728 4.716 -1.060 1.00 97.19 84 GLY A N 1
ATOM 650 C CA . GLY A 1 84 ? -8.853 5.849 -0.792 1.00 97.19 84 GLY A CA 1
ATOM 651 C C . GLY A 1 84 ? -7.396 5.580 -1.159 1.00 97.19 84 GLY A C 1
ATOM 652 O O . GLY A 1 84 ? -6.723 6.494 -1.633 1.00 97.19 84 GLY A O 1
ATOM 653 N N . AL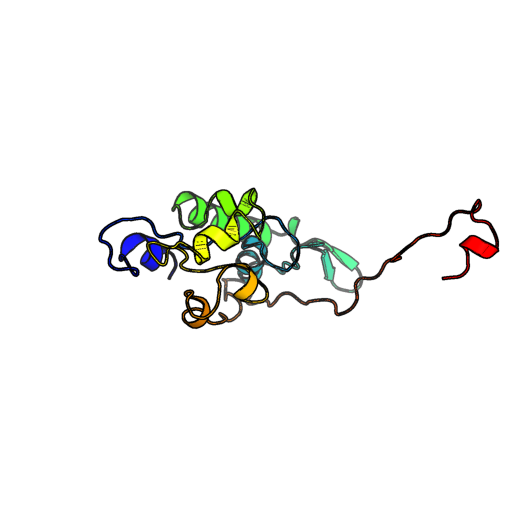A A 1 85 ? -6.921 4.330 -1.102 1.00 96.81 85 ALA A N 1
ATOM 654 C CA . ALA A 1 85 ? -5.538 3.971 -1.436 1.00 96.81 85 ALA A CA 1
ATOM 655 C C . ALA A 1 85 ? -5.120 4.356 -2.872 1.00 96.81 85 ALA A C 1
ATOM 657 O O . ALA A 1 85 ? -3.930 4.471 -3.160 1.00 96.81 85 ALA A O 1
ATOM 658 N N . PHE A 1 86 ? -6.088 4.589 -3.766 1.00 95.88 86 PHE A N 1
ATOM 659 C CA . PHE A 1 86 ? -5.866 5.003 -5.155 1.00 95.88 86 PHE A CA 1
ATOM 660 C C . PHE A 1 86 ? -5.926 6.518 -5.383 1.00 95.88 86 PHE A C 1
ATOM 662 O O . PHE A 1 86 ? -5.695 6.969 -6.504 1.00 95.88 86 PHE A O 1
ATOM 669 N N . THR A 1 87 ? -6.280 7.309 -4.367 1.00 95.81 87 THR A N 1
ATOM 670 C CA . THR A 1 87 ? -6.525 8.755 -4.525 1.00 95.81 87 THR A CA 1
ATOM 671 C C . THR A 1 87 ? -5.972 9.620 -3.394 1.00 95.81 87 THR A C 1
ATOM 673 O O . THR A 1 87 ? -5.763 10.816 -3.594 1.00 95.81 87 THR A O 1
ATOM 676 N N . GLN A 1 88 ? -5.716 9.046 -2.220 1.00 96.75 88 GLN A N 1
ATOM 677 C CA . GLN A 1 88 ? -5.347 9.793 -1.026 1.00 96.75 88 GLN A CA 1
ATOM 678 C C . GLN A 1 88 ? -3.841 10.014 -0.901 1.00 96.75 88 GLN A C 1
ATOM 680 O O . GLN A 1 88 ? -3.035 9.222 -1.391 1.00 96.75 88 GLN A O 1
ATOM 685 N N . ASN A 1 89 ? -3.475 11.092 -0.208 1.00 95.44 89 ASN A N 1
ATOM 686 C CA . ASN A 1 89 ? -2.102 11.375 0.202 1.00 95.44 89 ASN A CA 1
ATOM 687 C C . ASN A 1 89 ? -1.747 10.616 1.496 1.00 95.44 89 ASN A C 1
ATOM 689 O O . ASN A 1 89 ? -2.632 10.111 2.201 1.00 95.44 89 ASN A O 1
ATOM 693 N N . ALA A 1 90 ? -0.455 10.527 1.805 1.00 92.75 90 ALA A N 1
ATOM 694 C CA . ALA A 1 90 ? 0.023 9.771 2.952 1.00 92.75 90 ALA A CA 1
ATOM 695 C C . ALA A 1 90 ? -0.327 10.469 4.275 1.00 92.75 90 ALA A C 1
ATOM 697 O O . ALA A 1 90 ? -0.820 9.826 5.196 1.00 92.75 90 ALA A O 1
ATOM 698 N N . SER A 1 91 ? -0.114 11.785 4.370 1.00 87.88 91 SER A N 1
ATOM 699 C CA . SER A 1 91 ? -0.170 12.517 5.644 1.00 87.88 91 SER A CA 1
ATOM 700 C C . SER A 1 91 ? -1.581 12.823 6.160 1.00 87.88 91 SER A C 1
ATOM 702 O O . SER A 1 91 ? -1.791 12.861 7.367 1.00 87.88 91 SER A O 1
ATOM 704 N N . GLU A 1 92 ? -2.549 13.056 5.274 1.00 88.00 92 GLU A N 1
ATOM 705 C CA . GLU A 1 92 ? -3.907 13.488 5.634 1.00 88.00 92 GLU A CA 1
ATOM 706 C C . GLU A 1 92 ? -4.964 12.419 5.391 1.00 88.00 92 GLU A C 1
ATOM 708 O O . GLU A 1 92 ? -5.977 12.418 6.084 1.00 88.00 92 GLU A O 1
ATOM 713 N N . GLY A 1 93 ? -4.776 11.563 4.387 1.00 94.50 93 GLY A N 1
ATOM 714 C CA . GLY A 1 93 ? -5.690 10.461 4.107 1.00 94.50 93 GLY A CA 1
ATOM 715 C C . GLY A 1 93 ? -5.268 9.223 4.872 1.00 94.50 93 GLY A C 1
ATOM 716 O O . GLY A 1 93 ? -5.876 8.857 5.873 1.00 94.50 93 GLY A O 1
ATOM 717 N N . PHE A 1 94 ? -4.166 8.625 4.429 1.00 96.94 94 PHE A N 1
ATOM 718 C CA . PHE A 1 94 ? -3.723 7.329 4.924 1.00 96.94 94 PHE A CA 1
ATOM 719 C C . PHE A 1 94 ? -3.394 7.346 6.421 1.00 96.94 94 PHE A C 1
ATOM 721 O O . PHE A 1 94 ? -3.893 6.508 7.172 1.00 96.94 94 PHE A O 1
ATOM 728 N N . LYS A 1 95 ? -2.635 8.349 6.883 1.00 96.19 95 LYS A N 1
ATOM 729 C CA . LYS A 1 95 ? -2.258 8.462 8.294 1.00 96.19 95 LYS A CA 1
ATOM 730 C C . LYS A 1 95 ? -3.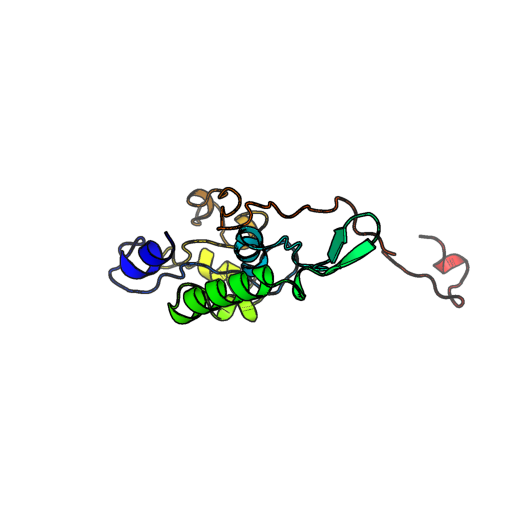450 8.654 9.228 1.00 96.19 95 LYS A C 1
ATOM 732 O O . LYS A 1 95 ? -3.427 8.146 10.340 1.00 96.19 95 LYS A O 1
ATOM 737 N N . LYS A 1 96 ? -4.516 9.333 8.790 1.00 96.62 96 LYS A N 1
ATOM 738 C CA . LYS A 1 96 ? -5.720 9.515 9.621 1.00 96.62 96 LYS A CA 1
ATOM 739 C C . LYS A 1 96 ? -6.494 8.223 9.849 1.00 96.62 96 LYS A C 1
ATOM 741 O O . LYS A 1 96 ? -7.179 8.121 10.859 1.00 96.62 96 LYS A O 1
ATOM 746 N N . ILE A 1 97 ? -6.388 7.253 8.941 1.00 97.62 97 ILE A N 1
ATOM 747 C CA . ILE A 1 97 ? -6.996 5.933 9.137 1.00 97.62 97 ILE A CA 1
ATOM 748 C C . ILE A 1 97 ? -6.261 5.201 10.266 1.00 97.62 97 ILE A C 1
ATOM 750 O O . ILE A 1 97 ? -6.901 4.674 11.171 1.00 97.62 97 ILE A O 1
ATOM 754 N N . GLY A 1 98 ? -4.923 5.197 10.240 1.00 97.31 98 GLY A N 1
ATOM 755 C CA . GLY A 1 98 ? -4.125 4.555 11.287 1.00 97.31 98 GLY A CA 1
ATOM 756 C C . GLY A 1 98 ? -4.112 5.316 12.617 1.00 97.31 98 GLY A C 1
ATOM 757 O O . GLY A 1 98 ? -4.026 4.682 13.660 1.00 97.31 98 GLY A O 1
ATOM 758 N N . ASP A 1 99 ? -4.249 6.645 12.600 1.00 97.00 99 ASP A N 1
ATOM 759 C CA . ASP A 1 99 ? -4.343 7.507 13.792 1.00 97.00 99 ASP A CA 1
ATOM 760 C C . ASP A 1 99 ? -5.790 7.788 14.229 1.00 97.00 99 ASP A C 1
ATOM 762 O O . ASP A 1 99 ? -6.046 8.784 14.914 1.00 97.00 99 ASP A O 1
ATOM 766 N N . ASN A 1 100 ? -6.758 6.970 13.812 1.00 97.06 100 ASN A N 1
ATOM 767 C CA . ASN A 1 100 ? -8.137 7.181 14.230 1.00 97.06 100 ASN A CA 1
ATOM 768 C C . ASN A 1 100 ? -8.226 7.200 15.770 1.00 97.06 100 ASN A C 1
ATOM 770 O O . ASN A 1 100 ? -7.654 6.355 16.452 1.00 97.06 100 ASN A O 1
ATOM 774 N N . ALA A 1 101 ? -8.896 8.218 16.313 1.00 93.62 101 ALA A N 1
ATOM 775 C CA . ALA A 1 101 ? -8.909 8.479 17.751 1.00 93.62 101 ALA A CA 1
ATOM 776 C C . ALA A 1 101 ? -9.875 7.570 18.526 1.00 93.62 101 ALA A C 1
ATOM 778 O O . ALA A 1 101 ? -9.724 7.424 19.739 1.00 93.62 101 ALA A O 1
ATOM 779 N N . ASP A 1 102 ? -10.867 7.005 17.837 1.00 94.62 102 ASP A N 1
ATOM 780 C CA . ASP A 1 102 ? -11.967 6.266 18.447 1.00 94.62 102 ASP A CA 1
ATOM 781 C C . ASP A 1 102 ? -11.688 4.755 18.462 1.00 94.62 102 ASP A C 1
ATOM 783 O O . ASP A 1 102 ? -11.992 4.085 19.450 1.00 94.62 102 ASP A O 1
ATOM 787 N N . ALA A 1 103 ? -11.093 4.219 17.391 1.00 96.25 103 ALA A N 1
ATOM 788 C CA . ALA A 1 103 ? -10.772 2.801 17.252 1.00 96.25 103 ALA A CA 1
ATOM 789 C C . ALA A 1 103 ? -9.601 2.554 16.286 1.00 96.25 103 ALA A C 1
ATOM 791 O O . ALA A 1 103 ? -9.326 3.342 15.383 1.00 96.25 103 ALA A O 1
ATOM 792 N N . GLN A 1 104 ? -8.938 1.404 16.424 1.00 97.69 104 GLN A N 1
ATOM 793 C CA . GLN A 1 104 ? -7.919 0.957 15.476 1.00 97.69 104 GLN A CA 1
ATOM 794 C C . GLN A 1 104 ? -8.585 0.424 14.200 1.00 97.69 104 GLN A C 1
ATOM 796 O O . GLN A 1 104 ? -8.957 -0.744 14.121 1.00 97.69 104 GLN A O 1
ATOM 801 N N . LEU A 1 105 ? -8.744 1.291 13.198 1.00 98.19 105 LEU A N 1
ATOM 802 C CA . LEU A 1 105 ? -9.457 0.939 11.963 1.00 98.19 105 LEU A CA 1
ATOM 803 C C . LEU A 1 105 ? -8.597 0.147 10.972 1.00 98.19 105 LEU A C 1
ATOM 805 O O . LEU A 1 105 ? -9.092 -0.738 10.279 1.00 98.19 105 LEU A O 1
ATOM 809 N N . LEU A 1 106 ? -7.318 0.498 10.839 1.00 98.31 106 LEU A N 1
ATOM 810 C CA . LEU A 1 106 ? -6.453 -0.055 9.799 1.00 98.31 106 LEU A CA 1
ATOM 811 C C . LEU A 1 106 ? -5.954 -1.461 10.182 1.00 98.31 106 LEU A C 1
ATOM 813 O O . LEU A 1 106 ? -5.336 -1.650 11.222 1.00 98.31 106 LEU A O 1
ATOM 817 N N . GLY A 1 107 ? -6.200 -2.451 9.321 1.00 97.88 107 GLY A N 1
ATOM 818 C CA . GLY A 1 107 ? -5.702 -3.818 9.505 1.00 97.88 107 GLY A CA 1
ATOM 819 C C . GLY A 1 107 ? -4.282 -4.010 8.964 1.00 97.88 107 GLY A C 1
ATOM 820 O O . GLY A 1 107 ? -3.403 -4.534 9.644 1.00 97.88 107 GLY A O 1
ATOM 821 N N . ALA A 1 108 ? -4.036 -3.566 7.729 1.00 97.56 108 ALA A N 1
ATOM 822 C CA . ALA A 1 108 ? -2.727 -3.601 7.084 1.00 97.56 108 ALA A CA 1
ATOM 823 C C . ALA A 1 108 ? -2.464 -2.308 6.300 1.00 97.56 108 ALA A C 1
ATOM 825 O O . ALA A 1 108 ? -3.316 -1.831 5.550 1.00 97.56 108 ALA A O 1
ATOM 826 N N . GLY A 1 109 ? -1.256 -1.760 6.440 1.00 96.19 109 GLY A N 1
ATOM 827 C CA . GLY A 1 109 ? -0.819 -0.557 5.735 1.00 96.19 109 GLY A CA 1
ATOM 828 C C . GLY A 1 109 ? 0.380 -0.829 4.833 1.00 96.19 109 GLY A C 1
ATOM 829 O O . GLY A 1 109 ? 1.370 -1.415 5.271 1.00 96.19 109 GLY A O 1
ATOM 830 N N . ALA A 1 110 ? 0.317 -0.382 3.579 1.00 94.50 110 ALA A N 1
ATOM 831 C CA . ALA A 1 110 ? 1.486 -0.371 2.707 1.00 94.50 110 ALA A CA 1
ATOM 832 C C . ALA A 1 110 ? 2.434 0.772 3.101 1.00 94.50 110 ALA A C 1
ATOM 834 O O . ALA A 1 110 ? 2.034 1.933 3.139 1.00 94.50 110 ALA A O 1
ATOM 835 N N . GLY A 1 111 ? 3.704 0.469 3.361 1.00 91.31 111 GLY A N 1
ATOM 836 C CA . GLY A 1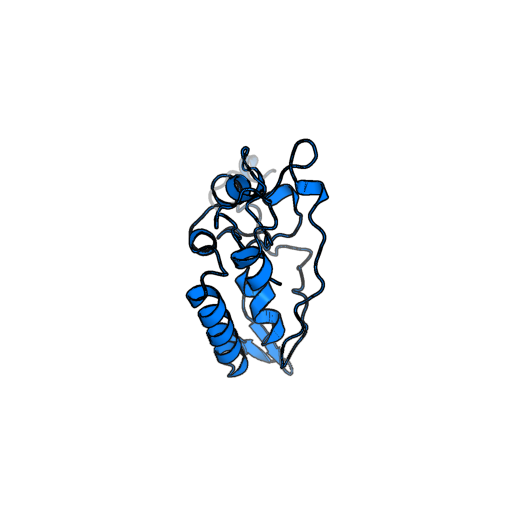 111 ? 4.715 1.494 3.602 1.00 91.31 111 GLY A CA 1
ATOM 837 C C . GLY A 1 111 ? 6.072 0.920 3.985 1.00 91.31 111 GLY A C 1
ATOM 838 O O . GLY A 1 111 ? 6.172 -0.198 4.483 1.00 91.31 111 GLY A O 1
ATOM 839 N N . MET A 1 112 ? 7.129 1.712 3.785 1.00 88.00 112 MET A N 1
ATOM 840 C CA . MET A 1 112 ? 8.489 1.346 4.211 1.00 88.00 112 MET A CA 1
ATOM 841 C C . MET A 1 112 ? 8.666 1.311 5.738 1.00 88.00 112 MET A C 1
ATOM 843 O O . MET A 1 112 ? 9.597 0.686 6.236 1.00 88.00 112 MET A O 1
ATOM 847 N N . HIS A 1 113 ? 7.805 2.016 6.478 1.00 91.19 113 HIS A N 1
ATOM 848 C CA . HIS A 1 113 ? 7.819 2.059 7.935 1.00 91.19 113 HIS A CA 1
ATOM 849 C C . HIS A 1 113 ? 6.418 2.414 8.470 1.00 91.19 113 HIS A C 1
ATOM 851 O O . HIS A 1 113 ? 5.797 3.328 7.915 1.00 91.19 113 HIS A O 1
ATOM 857 N N . PRO A 1 114 ? 5.936 1.792 9.567 1.00 93.88 114 PRO A N 1
ATOM 858 C CA . PRO A 1 114 ? 4.609 2.073 10.126 1.00 93.88 114 PRO A CA 1
ATOM 859 C C . PRO A 1 114 ? 4.358 3.546 10.469 1.00 93.88 114 PRO A C 1
ATOM 861 O O . PRO A 1 114 ? 3.258 4.043 10.260 1.00 93.88 114 PRO A O 1
ATOM 864 N N . ALA A 1 115 ? 5.393 4.289 10.887 1.00 93.75 115 ALA A N 1
ATOM 865 C CA . ALA A 1 115 ? 5.295 5.726 11.213 1.00 93.75 115 ALA A CA 1
ATOM 866 C C . ALA A 1 115 ? 4.713 6.612 10.092 1.00 93.75 115 ALA A C 1
ATOM 868 O O . ALA A 1 115 ? 4.305 7.742 10.358 1.00 93.75 115 ALA A O 1
ATOM 869 N N . ILE A 1 116 ? 4.690 6.125 8.849 1.00 93.06 116 ILE A N 1
ATOM 870 C CA . ILE A 1 116 ? 4.054 6.817 7.724 1.00 93.06 116 ILE A CA 1
ATOM 871 C C . ILE A 1 116 ? 2.538 6.886 7.911 1.00 93.06 116 ILE A C 1
ATOM 873 O O . ILE A 1 116 ? 1.932 7.910 7.606 1.00 93.06 116 ILE A O 1
ATOM 877 N N . PHE A 1 117 ? 1.934 5.812 8.416 1.00 94.69 117 PHE A N 1
ATOM 878 C CA . PHE A 1 117 ? 0.484 5.651 8.461 1.00 94.69 117 PHE A CA 1
ATOM 879 C C . PHE A 1 117 ? -0.089 5.530 9.868 1.00 94.69 117 PHE A C 1
ATOM 881 O O . PHE A 1 117 ? -1.292 5.671 10.032 1.00 94.69 117 PHE A O 1
ATOM 888 N N . VAL A 1 118 ? 0.741 5.316 10.888 1.00 96.62 118 VAL A N 1
ATOM 889 C CA . VAL A 1 118 ? 0.294 5.207 12.279 1.00 96.62 118 VAL A CA 1
ATOM 890 C C . VAL A 1 118 ? 1.341 5.767 13.237 1.00 96.62 118 VAL A C 1
ATOM 892 O O . VAL A 1 118 ? 2.546 5.602 13.058 1.00 96.62 118 VAL A O 1
ATOM 895 N N . SER A 1 119 ? 0.889 6.489 14.252 1.00 96.06 119 SER A N 1
ATOM 896 C CA . SER A 1 119 ? 1.720 7.020 15.325 1.00 96.06 119 SER A CA 1
ATOM 897 C C . SER A 1 119 ? 2.052 5.928 16.340 1.00 96.06 119 SER A C 1
ATOM 899 O O . SER A 1 119 ? 1.228 5.082 16.672 1.00 96.06 119 SER A O 1
ATOM 901 N N . PHE A 1 120 ? 3.270 5.965 16.870 1.00 94.56 120 PHE A N 1
ATOM 902 C CA . PHE A 1 120 ? 3.690 5.143 18.010 1.00 94.56 120 PHE A CA 1
ATOM 903 C C . PHE A 1 120 ? 3.062 5.668 19.315 1.00 94.56 120 PHE A C 1
ATOM 905 O O . PHE A 1 120 ? 2.420 6.724 19.268 1.00 94.56 120 PHE A O 1
ATOM 912 N N . PRO A 1 121 ? 3.208 4.967 20.463 1.00 88.62 121 PRO A N 1
ATOM 913 C CA . PRO A 1 121 ? 2.506 5.314 21.696 1.00 88.62 121 PRO A CA 1
ATOM 914 C C . PRO A 1 121 ? 2.487 6.826 21.979 1.00 88.62 121 PRO A C 1
ATOM 916 O O . PRO A 1 121 ? 3.553 7.450 22.020 1.00 88.62 121 PRO A O 1
ATOM 919 N N . PRO A 1 122 ? 1.287 7.425 22.128 1.00 86.19 122 PRO A N 1
ATOM 920 C CA . PRO A 1 122 ? 0.006 6.776 22.456 1.00 86.19 122 PRO A CA 1
ATOM 921 C C . PRO A 1 122 ? -0.812 6.171 21.289 1.00 86.19 122 PRO A C 1
ATOM 923 O O . PRO A 1 122 ? -1.906 5.688 21.551 1.00 86.19 122 PRO A O 1
ATOM 926 N N . GLY A 1 123 ? -0.338 6.188 20.037 1.00 92.31 123 GLY A N 1
ATOM 927 C CA . GLY A 1 123 ? -1.033 5.547 18.905 1.00 92.31 123 GLY A CA 1
ATOM 928 C C . GLY A 1 123 ? -0.786 4.033 18.779 1.00 92.31 123 GLY A C 1
ATOM 929 O O . GLY A 1 123 ? -0.008 3.454 19.540 1.00 92.31 123 GLY A O 1
ATOM 930 N N . TYR A 1 124 ? -1.409 3.408 17.773 1.00 96.44 124 TYR A N 1
ATOM 931 C CA . TYR A 1 124 ? -1.403 1.952 17.542 1.00 96.44 124 TYR A CA 1
ATOM 932 C C . TYR A 1 124 ? -0.130 1.404 16.872 1.00 96.44 124 TYR A C 1
ATOM 934 O O . TYR A 1 124 ? -0.074 0.245 16.477 1.00 96.44 124 TYR A O 1
ATOM 942 N N . GLY A 1 125 ? 0.921 2.211 16.695 1.00 96.31 125 GLY A N 1
ATOM 943 C CA . GLY A 1 125 ? 2.100 1.814 15.914 1.00 96.31 125 GLY A CA 1
ATOM 944 C C . GLY A 1 125 ? 2.865 0.607 16.468 1.00 96.31 125 GLY A C 1
ATOM 945 O O . GLY A 1 125 ? 3.584 -0.043 15.716 1.00 96.31 125 GLY A O 1
ATOM 946 N N . ALA A 1 126 ? 2.697 0.290 17.756 1.00 95.81 126 ALA A N 1
ATOM 947 C CA . ALA A 1 126 ? 3.276 -0.902 18.379 1.00 95.81 126 ALA A CA 1
ATOM 948 C C . ALA A 1 126 ? 2.568 -2.213 17.981 1.00 95.81 126 ALA A C 1
ATOM 950 O O . ALA A 1 126 ? 3.135 -3.282 18.190 1.00 95.81 126 ALA A O 1
ATOM 951 N N . ASP A 1 127 ? 1.370 -2.130 17.393 1.00 96.12 127 ASP A N 1
ATOM 952 C CA . ASP A 1 127 ? 0.543 -3.283 17.016 1.00 96.12 127 ASP A CA 1
ATOM 953 C C . ASP A 1 127 ? 0.814 -3.764 15.579 1.00 96.12 127 ASP A C 1
ATOM 955 O O . ASP A 1 127 ? 0.247 -4.760 15.131 1.00 96.12 127 ASP A O 1
ATOM 959 N N . TYR A 1 128 ? 1.687 -3.065 14.844 1.00 96.62 128 TYR A N 1
ATOM 960 C CA . TYR A 1 128 ? 2.056 -3.395 13.469 1.00 96.62 128 TYR A CA 1
ATOM 961 C C . TYR A 1 128 ? 3.453 -3.996 13.404 1.00 96.62 128 TYR A C 1
ATOM 963 O O . TYR A 1 128 ? 4.407 -3.450 13.958 1.00 96.62 128 TYR A O 1
ATOM 971 N N . ASP A 1 129 ? 3.581 -5.065 12.624 1.00 95.69 129 ASP A N 1
ATOM 972 C CA . ASP A 1 129 ? 4.860 -5.679 12.284 1.00 95.69 129 ASP A CA 1
ATOM 973 C C . ASP A 1 129 ? 4.986 -5.848 10.764 1.00 95.69 129 ASP A C 1
ATOM 975 O O . ASP A 1 129 ? 3.995 -5.859 10.023 1.00 95.69 129 ASP A O 1
ATOM 979 N N . ALA A 1 130 ? 6.221 -5.955 10.287 1.00 94.19 130 ALA A N 1
ATOM 980 C CA . ALA A 1 130 ? 6.501 -6.192 8.885 1.00 94.19 130 ALA A CA 1
ATOM 981 C C . ALA A 1 130 ? 6.061 -7.606 8.485 1.00 94.19 130 ALA A C 1
ATOM 983 O O . ALA A 1 130 ? 6.390 -8.596 9.138 1.00 94.19 130 ALA A O 1
ATOM 984 N N . ILE A 1 131 ? 5.368 -7.709 7.352 1.00 92.62 131 ILE A N 1
ATOM 985 C CA . ILE A 1 131 ? 5.027 -9.000 6.754 1.00 92.62 131 ILE A CA 1
ATOM 986 C C . ILE A 1 131 ? 6.076 -9.397 5.706 1.00 92.62 131 ILE A C 1
ATOM 988 O O . ILE A 1 131 ? 6.587 -8.531 4.986 1.00 92.62 131 ILE A O 1
ATOM 992 N N . PRO A 1 132 ? 6.417 -10.695 5.590 1.00 92.69 132 PRO A N 1
ATOM 993 C CA . PRO A 1 132 ? 7.302 -11.162 4.531 1.00 92.69 132 PRO A CA 1
ATOM 994 C C . PRO A 1 132 ? 6.667 -10.937 3.146 1.00 92.69 132 PRO A C 1
ATOM 996 O O . PRO A 1 132 ? 5.449 -10.758 3.046 1.00 92.69 132 PRO A O 1
ATOM 999 N N . PRO A 1 133 ? 7.465 -10.993 2.063 1.00 92.62 133 PRO A N 1
ATOM 1000 C CA . PRO A 1 133 ? 6.945 -10.924 0.703 1.00 92.62 133 PRO A CA 1
ATOM 1001 C C . PRO A 1 133 ? 5.795 -11.903 0.466 1.00 92.62 133 PRO A C 1
ATOM 1003 O O . PRO A 1 133 ? 5.879 -13.075 0.854 1.00 92.62 133 PRO A O 1
ATOM 1006 N N . LEU A 1 134 ? 4.744 -11.421 -0.203 1.00 93.12 134 LEU A N 1
ATOM 1007 C CA . LEU A 1 134 ? 3.597 -12.239 -0.567 1.00 93.12 134 LEU A CA 1
ATOM 1008 C C . LEU A 1 134 ? 4.052 -13.401 -1.451 1.00 93.12 134 LEU A C 1
ATOM 1010 O O . LEU A 1 134 ? 4.552 -13.193 -2.554 1.00 93.12 134 LEU A O 1
ATOM 1014 N N . GLN A 1 135 ? 3.846 -14.623 -0.969 1.00 94.75 135 GLN A N 1
ATOM 1015 C CA . GLN A 1 135 ? 4.020 -15.824 -1.775 1.00 94.75 135 GLN A CA 1
ATOM 1016 C C . GLN A 1 135 ? 2.759 -16.014 -2.615 1.00 94.75 135 GLN A C 1
ATOM 1018 O O . GLN A 1 135 ? 1.700 -16.343 -2.081 1.00 94.75 135 GLN A O 1
ATOM 1023 N N . GLY A 1 136 ? 2.864 -15.756 -3.912 1.00 92.00 136 GLY A N 1
ATOM 1024 C CA . GLY A 1 136 ? 1.809 -16.035 -4.873 1.00 92.00 136 GLY A CA 1
ATOM 1025 C C . GLY A 1 136 ? 2.122 -17.271 -5.722 1.00 92.00 136 GLY A C 1
ATOM 1026 O O . GLY A 1 136 ? 3.078 -17.999 -5.450 1.00 92.00 136 GLY A O 1
ATOM 1027 N N . PRO A 1 137 ? 1.297 -17.549 -6.742 1.00 89.44 137 PRO A N 1
ATOM 1028 C CA . PRO A 1 137 ? 1.375 -18.795 -7.505 1.00 89.44 137 PRO A CA 1
ATOM 1029 C C . PRO A 1 137 ? 2.664 -18.929 -8.324 1.00 89.44 137 PRO A C 1
ATOM 1031 O O . PRO A 1 137 ? 3.119 -20.045 -8.565 1.00 89.44 137 PRO A O 1
ATOM 1034 N N . ASN A 1 138 ? 3.249 -17.800 -8.731 1.00 81.56 138 ASN A N 1
ATOM 1035 C CA . ASN A 1 138 ? 4.375 -17.762 -9.665 1.00 81.56 138 ASN A CA 1
ATOM 1036 C C . ASN A 1 138 ? 5.627 -17.117 -9.051 1.00 81.56 138 ASN A C 1
ATOM 1038 O O . ASN A 1 138 ? 6.724 -17.274 -9.586 1.00 81.56 138 ASN A O 1
ATOM 1042 N N . ALA A 1 139 ? 5.477 -16.376 -7.948 1.00 84.12 139 ALA A N 1
ATOM 1043 C CA . ALA A 1 139 ? 6.541 -15.562 -7.384 1.00 84.12 139 ALA A CA 1
ATOM 1044 C C . ALA A 1 139 ? 6.384 -15.300 -5.879 1.00 84.12 139 ALA A C 1
ATOM 1046 O O . ALA A 1 139 ? 5.316 -15.452 -5.293 1.00 84.12 139 ALA A O 1
ATOM 1047 N N . GLY A 1 140 ? 7.482 -14.852 -5.274 1.00 88.38 140 GLY A N 1
ATOM 1048 C CA . GLY A 1 140 ? 7.557 -14.373 -3.896 1.00 88.38 140 GLY A CA 1
ATOM 1049 C C . GLY A 1 140 ? 8.557 -13.228 -3.791 1.00 88.38 140 GLY A C 1
ATOM 1050 O O . GLY A 1 140 ? 9.482 -13.282 -2.980 1.00 88.38 140 GLY A O 1
ATOM 1051 N N . TYR A 1 141 ? 8.457 -12.257 -4.703 1.00 90.62 141 TYR A N 1
ATOM 1052 C CA . TYR A 1 141 ? 9.478 -11.226 -4.861 1.00 90.62 141 TYR A CA 1
ATOM 1053 C C . TYR A 1 141 ? 9.409 -10.168 -3.759 1.00 90.62 141 TYR A C 1
ATOM 1055 O O . TYR A 1 141 ? 8.338 -9.721 -3.360 1.00 90.62 141 TYR A O 1
ATOM 1063 N N . ALA A 1 142 ? 10.577 -9.702 -3.324 1.00 86.75 142 ALA A N 1
ATOM 1064 C CA . ALA A 1 142 ? 10.708 -8.428 -2.633 1.00 86.75 142 ALA A CA 1
ATOM 1065 C C . ALA A 1 142 ? 11.103 -7.355 -3.654 1.00 86.75 142 ALA A C 1
ATOM 1067 O O . ALA A 1 142 ? 11.988 -7.588 -4.483 1.00 86.75 142 ALA A O 1
ATOM 1068 N N . SER A 1 143 ? 10.481 -6.177 -3.590 1.00 79.94 143 SER A N 1
ATOM 1069 C CA . SER A 1 143 ? 10.905 -5.044 -4.414 1.00 79.94 143 SER A CA 1
ATOM 1070 C C . SER A 1 143 ? 12.325 -4.622 -4.036 1.00 79.94 143 SER A C 1
ATOM 1072 O O . SER A 1 143 ? 12.642 -4.443 -2.859 1.00 79.94 143 SER A O 1
ATOM 1074 N N . TYR A 1 144 ? 13.179 -4.426 -5.038 1.00 77.31 144 TYR A N 1
ATOM 1075 C CA . TYR A 1 144 ? 14.516 -3.886 -4.823 1.00 77.31 144 TYR A CA 1
ATOM 1076 C C . TYR A 1 144 ? 14.471 -2.356 -4.757 1.00 77.31 144 TYR A C 1
ATOM 1078 O O . TYR A 1 144 ? 14.035 -1.692 -5.699 1.00 77.31 144 TYR A O 1
ATOM 1086 N N . LEU A 1 145 ? 14.958 -1.784 -3.653 1.00 71.00 145 LEU A N 1
ATOM 1087 C CA . LEU A 1 145 ? 15.144 -0.342 -3.529 1.00 71.00 145 LEU A CA 1
ATOM 1088 C C . LEU A 1 145 ? 16.540 0.038 -4.034 1.00 71.00 145 LEU A C 1
ATOM 1090 O O . LEU A 1 145 ? 17.548 -0.326 -3.430 1.00 71.00 145 LEU A O 1
ATOM 1094 N N . ASN A 1 146 ? 16.603 0.822 -5.111 1.00 68.38 146 ASN A N 1
ATOM 1095 C CA . ASN A 1 146 ? 17.864 1.423 -5.538 1.00 68.38 146 ASN A CA 1
ATOM 1096 C C . ASN A 1 146 ? 18.361 2.410 -4.461 1.00 68.38 146 ASN A C 1
ATOM 1098 O O . ASN A 1 146 ? 17.625 3.341 -4.126 1.00 68.38 146 ASN A O 1
ATOM 1102 N N . PRO A 1 147 ? 19.604 2.272 -3.955 1.00 65.69 147 PRO A N 1
ATOM 1103 C CA . PRO A 1 147 ? 20.152 3.151 -2.916 1.00 65.69 147 PRO A CA 1
ATOM 1104 C C . PRO A 1 147 ? 20.506 4.555 -3.434 1.00 65.69 147 PRO A C 1
ATOM 1106 O O . PRO A 1 147 ? 20.947 5.411 -2.674 1.00 65.69 147 PRO A O 1
ATOM 1109 N N . SER A 1 148 ? 20.342 4.789 -4.736 1.00 69.31 148 SER A N 1
ATOM 1110 C CA . SER A 1 148 ? 20.644 6.037 -5.422 1.00 69.31 148 SER A CA 1
ATOM 1111 C C . SER A 1 148 ? 19.494 6.378 -6.362 1.00 69.31 148 SER A C 1
ATOM 1113 O O . SER A 1 148 ? 19.077 5.552 -7.177 1.00 69.31 148 SER A O 1
ATOM 1115 N N . VAL A 1 149 ? 18.986 7.604 -6.251 1.00 65.69 149 VAL A N 1
ATOM 1116 C CA . VAL A 1 149 ? 18.137 8.196 -7.283 1.00 65.69 149 VAL A CA 1
ATOM 1117 C C . VAL A 1 149 ? 19.080 8.859 -8.279 1.00 65.69 149 VAL A C 1
ATOM 1119 O O . VAL A 1 149 ? 19.684 9.887 -7.984 1.00 65.69 149 VAL A O 1
ATOM 1122 N N . SER A 1 150 ? 19.261 8.237 -9.443 1.00 66.56 150 SER A N 1
ATOM 1123 C CA . SER A 1 150 ? 20.073 8.824 -10.508 1.00 66.56 150 SER A CA 1
ATOM 1124 C C . SER A 1 150 ? 19.330 10.017 -11.109 1.00 66.56 150 SER A C 1
ATOM 1126 O O . SER A 1 150 ? 18.188 9.885 -11.545 1.00 66.56 150 SER A O 1
ATOM 1128 N N . GLY A 1 151 ? 19.960 11.188 -11.109 1.00 70.00 151 GLY A N 1
ATOM 1129 C CA . GLY A 1 151 ? 19.364 12.416 -11.621 1.00 70.00 151 GLY A CA 1
ATOM 1130 C C . GLY A 1 151 ? 20.108 13.653 -11.136 1.00 70.00 151 GLY A C 1
ATOM 1131 O O . GLY A 1 151 ? 20.970 13.578 -10.263 1.00 70.00 151 GLY A O 1
ATOM 1132 N N . ALA A 1 152 ? 19.786 14.801 -11.724 1.00 74.12 152 ALA A N 1
ATOM 1133 C CA . ALA A 1 152 ? 20.315 16.081 -11.278 1.00 74.12 152 ALA A CA 1
ATOM 1134 C C . ALA A 1 152 ? 19.436 16.639 -10.147 1.00 74.12 152 ALA A C 1
ATOM 1136 O O . ALA A 1 152 ? 18.236 16.817 -10.336 1.00 74.12 152 ALA A O 1
ATOM 1137 N N . THR A 1 153 ? 20.026 16.946 -8.989 1.00 76.25 153 THR A N 1
ATOM 1138 C CA . THR A 1 153 ? 19.323 17.607 -7.868 1.00 76.25 153 THR A CA 1
ATOM 1139 C C . THR A 1 153 ? 19.004 19.073 -8.178 1.00 76.25 153 THR A C 1
ATOM 1141 O O . THR A 1 153 ? 18.047 19.637 -7.656 1.00 76.25 153 THR A O 1
ATOM 1144 N N . PHE A 1 154 ? 19.799 19.694 -9.048 1.00 79.69 154 PHE A N 1
ATOM 1145 C CA . PHE A 1 154 ? 19.577 21.031 -9.586 1.00 79.69 154 PHE A CA 1
ATOM 1146 C C . PHE A 1 154 ? 20.195 21.130 -10.984 1.00 79.69 154 PHE A C 1
ATOM 1148 O O . PHE A 1 154 ? 21.058 20.332 -11.354 1.00 79.69 154 PHE A O 1
ATOM 1155 N N . VAL A 1 155 ? 19.766 22.123 -11.762 1.00 82.50 155 VAL A N 1
ATOM 1156 C CA . VAL A 1 155 ? 20.331 22.419 -13.082 1.00 82.50 155 VAL A CA 1
ATOM 1157 C C . VAL A 1 155 ? 20.733 23.887 -13.158 1.00 82.50 155 VAL A C 1
ATOM 1159 O O . VAL A 1 155 ? 19.972 24.770 -12.768 1.00 82.50 155 VAL A O 1
ATOM 1162 N N . LEU A 1 156 ? 21.925 24.155 -13.689 1.00 85.69 156 LEU A N 1
ATOM 1163 C CA . LEU A 1 156 ? 22.349 25.500 -14.065 1.00 85.69 156 LEU A CA 1
ATOM 1164 C C . LEU A 1 156 ? 22.066 25.694 -15.551 1.00 85.69 156 LEU A C 1
ATOM 1166 O O . LEU A 1 156 ? 22.492 24.903 -16.392 1.00 85.69 156 LEU A O 1
ATOM 1170 N N . THR A 1 157 ? 21.326 26.747 -15.882 1.00 87.88 157 THR A N 1
ATOM 1171 C CA . THR A 1 157 ? 21.100 27.100 -17.287 1.00 87.88 157 THR A CA 1
ATOM 1172 C C . THR A 1 157 ? 22.330 27.802 -17.855 1.00 87.88 157 THR A C 1
ATOM 1174 O O . THR A 1 157 ? 23.114 28.408 -17.124 1.00 87.88 157 THR A O 1
ATOM 1177 N N . ASN A 1 158 ? 22.448 27.832 -19.181 1.00 87.25 158 ASN A N 1
ATOM 1178 C CA . ASN A 1 158 ? 23.488 28.596 -19.877 1.00 87.25 158 ASN A CA 1
ATOM 1179 C C . ASN A 1 158 ? 23.401 30.129 -19.681 1.00 87.25 158 ASN A C 1
ATOM 1181 O O . ASN A 1 158 ? 24.217 30.852 -20.245 1.00 87.25 158 ASN A O 1
ATOM 1185 N N . LYS A 1 159 ? 22.421 30.632 -18.916 1.00 90.75 159 LYS A N 1
ATOM 1186 C CA . LYS A 1 159 ? 22.257 32.050 -18.557 1.00 90.75 159 LYS A CA 1
ATOM 1187 C C . LYS A 1 159 ? 22.664 32.368 -17.114 1.00 90.75 159 LYS A C 1
ATOM 1189 O O . LYS A 1 159 ? 22.577 33.527 -16.719 1.00 90.75 159 LYS A O 1
ATOM 1194 N N . ALA A 1 160 ? 23.052 31.372 -16.315 1.00 89.88 160 ALA A N 1
ATOM 1195 C CA . ALA A 1 160 ? 23.500 31.604 -14.945 1.00 89.88 160 ALA A CA 1
ATOM 1196 C C . ALA A 1 160 ? 24.804 32.419 -14.947 1.00 89.88 160 ALA A C 1
ATOM 1198 O O . ALA A 1 160 ? 25.729 32.080 -15.689 1.00 89.88 160 ALA A O 1
ATOM 1199 N N . SER A 1 161 ? 24.872 33.482 -14.136 1.00 86.25 161 SER A N 1
ATOM 1200 C CA . SER A 1 161 ? 26.105 34.262 -13.974 1.00 86.25 161 SER A CA 1
ATOM 1201 C C . SER A 1 161 ? 27.190 33.418 -13.293 1.00 86.25 161 SER A C 1
ATOM 1203 O O . SER A 1 161 ? 26.845 32.470 -12.584 1.00 86.25 161 SER A O 1
ATOM 1205 N N . PRO A 1 162 ? 28.485 33.744 -13.458 1.00 81.25 162 PRO A N 1
ATOM 1206 C CA . PRO A 1 162 ? 29.567 33.030 -12.778 1.00 81.25 162 PRO A CA 1
ATOM 1207 C C . PRO A 1 162 ? 29.369 32.932 -11.258 1.00 81.25 162 PRO A C 1
ATOM 1209 O O . PRO A 1 162 ? 29.644 31.897 -10.666 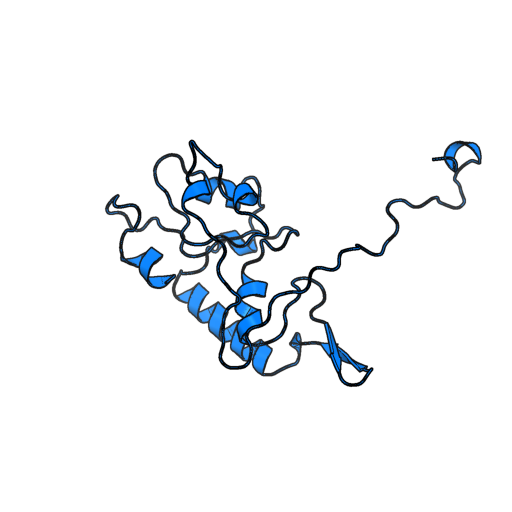1.00 81.25 162 PRO A O 1
ATOM 1212 N N . GLU A 1 163 ? 28.820 33.974 -10.633 1.00 81.19 163 GLU A N 1
ATOM 1213 C CA . GLU A 1 163 ? 28.523 34.015 -9.198 1.00 81.19 163 GLU A CA 1
ATOM 1214 C C . GLU A 1 163 ? 27.358 33.089 -8.820 1.00 81.19 163 GLU A C 1
ATOM 1216 O O . GLU A 1 163 ? 27.373 32.485 -7.754 1.00 81.19 163 GLU A O 1
ATOM 1221 N N . ALA A 1 164 ? 26.363 32.941 -9.700 1.00 77.62 164 ALA A N 1
ATOM 1222 C CA . ALA A 1 164 ? 25.220 32.047 -9.506 1.00 77.62 164 ALA A CA 1
ATOM 1223 C C . ALA A 1 164 ? 25.535 30.570 -9.821 1.00 77.62 164 ALA A C 1
ATOM 1225 O O . ALA A 1 164 ? 24.735 29.695 -9.501 1.00 77.62 164 ALA A O 1
ATOM 1226 N N . GLN A 1 165 ? 26.672 30.288 -10.469 1.00 74.31 165 GLN A N 1
ATOM 1227 C CA . GLN A 1 165 ? 27.138 28.930 -10.778 1.00 74.31 165 GLN A CA 1
ATOM 1228 C C . GLN A 1 165 ? 27.912 28.276 -9.621 1.00 74.31 165 GLN A C 1
ATOM 1230 O O . GLN A 1 165 ? 28.216 27.087 -9.702 1.00 74.31 165 GLN A O 1
ATOM 1235 N N . VAL A 1 166 ? 28.227 29.022 -8.556 1.00 65.31 166 VAL A N 1
ATOM 1236 C CA . VAL A 1 166 ? 28.926 28.507 -7.373 1.00 65.31 166 VAL A CA 1
ATOM 1237 C C . VAL A 1 166 ? 27.903 28.191 -6.280 1.00 65.31 166 VAL A C 1
ATOM 1239 O O . VAL A 1 166 ? 27.389 29.094 -5.621 1.00 65.31 166 VAL A O 1
ATOM 1242 N N . ALA A 1 167 ? 27.625 26.900 -6.106 1.00 53.84 167 ALA A N 1
ATOM 1243 C CA . ALA A 1 167 ? 26.975 26.308 -4.940 1.00 53.84 167 ALA A CA 1
ATOM 1244 C C . ALA A 1 167 ? 27.838 25.144 -4.442 1.00 53.84 167 ALA A C 1
ATOM 1246 O O . ALA A 1 167 ? 28.335 24.385 -5.308 1.00 53.84 167 ALA A O 1
#

pLDDT: mean 91.62, std 8.36, range [53.84, 98.62]

Foldseek 3Di:
DLVCQQPVPPQVPPDRQAQSEAFAPDPFQQQVLQLQLQLQFHRQVPDQWDQDPNDIDHPCPDPSSVVSVVVVVVCVVVNSYDPNRYPPDQQPPQQCQQQPPPTRRYNYTGGPALVSRWDDVVGPRVVDDDDQRDNHPHHRDDRDDDPDDPDDPDDDDPPQDPVRPPD

Secondary structure (DSSP, 8-state):
-HHHHHHS-TT-SSS---EEEE--SSSSS--HHHHHHTTTS---SS--EEEETTEEEEGGGSHHHHHHHHHHHHHHHTT-B-GGGGT--IIIIIHHHHT-SSS--EEEE-SSSGGGTS-STTSGGGG--PPPPP--SS--PPPP--SS--S-S----TT--TTTT--

Sequence (167 aa):
MLEAFKTQDPNGNGQADEVPLSGSIEEYGVRPLSFLMNGFAYSDDRTYLILNDGKVDTVANKPEWKEGLAYIKDLYDAGLIDPGAFTQNASEGFKKIGDNADAQLLGAGAGMHPAIFVSFPPGYGADYDAIPPLQGPNAGYASYLNPSVSGATFVLTNKASPEAQVA